Protein AF-A0A7T8HIC7-F1 (afdb_monomer_lite)

Foldseek 3Di:
DDVVQQWDDDQLDIHGHPDPVPDDDCPDDQQAKDKDKDWPQFAADPVVRHGDLDPVVCVVQVVFVLLQVLCVQLCWHWDDADSNGRITMIIHGGDPRPSNRVSSVVSVVVSNPPPPD

Radius of gyration: 15.15 Å; chains: 1; bounding box: 29×33×44 Å

pLDDT: mean 70.17, std 16.79, range [34.69, 92.25]

Structure (mmCIF, N/CA/C/O backbone):
data_AF-A0A7T8HIC7-F1
#
_entry.id   AF-A0A7T8HIC7-F1
#
loop_
_atom_site.group_PDB
_atom_site.id
_atom_site.type_symbol
_atom_site.label_atom_id
_atom_site.label_alt_id
_atom_site.label_comp_id
_atom_site.label_asym_id
_atom_site.label_entity_id
_atom_site.label_seq_id
_atom_site.pdbx_PDB_ins_code
_atom_site.Cartn_x
_atom_site.Cartn_y
_atom_site.Cartn_z
_atom_site.occupancy
_atom_site.B_iso_or_equiv
_atom_site.auth_seq_id
_atom_site.auth_comp_id
_atom_site.auth_asym_id
_atom_site.auth_atom_id
_atom_site.pdbx_PDB_model_num
ATOM 1 N N . MET A 1 1 ? -0.326 -14.254 -24.039 1.00 40.72 1 MET A N 1
ATOM 2 C CA . MET A 1 1 ? 0.196 -14.110 -22.663 1.00 40.72 1 MET A CA 1
ATOM 3 C C . MET A 1 1 ? -0.999 -14.088 -21.732 1.00 40.72 1 MET A C 1
ATOM 5 O O . MET A 1 1 ? -1.732 -13.109 -21.761 1.00 40.72 1 MET A O 1
ATOM 9 N N . ASN A 1 2 ? -1.234 -15.174 -20.993 1.00 37.72 2 ASN A N 1
ATOM 10 C CA . ASN A 1 2 ? -2.283 -15.229 -19.975 1.00 37.72 2 ASN A CA 1
ATOM 11 C C . ASN A 1 2 ? -1.738 -14.602 -18.687 1.00 37.72 2 ASN A C 1
ATOM 13 O O . ASN A 1 2 ? -0.758 -15.085 -18.128 1.00 37.72 2 ASN A O 1
ATOM 17 N N . LEU A 1 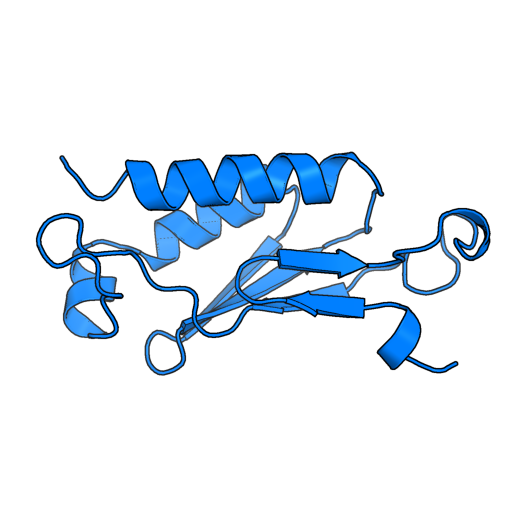3 ? -2.328 -13.482 -18.268 1.00 46.78 3 LEU A N 1
ATOM 18 C CA . LEU A 1 3 ? -1.929 -12.749 -17.062 1.00 46.78 3 LEU A CA 1
ATOM 19 C C . LEU A 1 3 ? -2.398 -13.460 -15.777 1.00 46.78 3 LEU A C 1
ATOM 21 O O . LEU A 1 3 ? -1.769 -13.288 -14.734 1.00 46.78 3 LEU A O 1
ATOM 25 N N . ASP A 1 4 ? -3.429 -14.304 -15.881 1.00 40.69 4 ASP A N 1
ATOM 26 C CA . ASP A 1 4 ? -4.007 -15.098 -14.789 1.00 40.69 4 ASP A CA 1
ATOM 27 C C . ASP A 1 4 ? -3.049 -16.136 -14.178 1.00 40.69 4 ASP A C 1
ATOM 29 O O . ASP A 1 4 ? -3.158 -16.447 -12.997 1.00 40.69 4 ASP A O 1
ATOM 33 N N . GLU A 1 5 ? -2.065 -16.636 -14.932 1.00 46.00 5 GLU A N 1
ATOM 34 C CA . GLU A 1 5 ? -1.082 -17.613 -14.424 1.00 46.00 5 GLU A CA 1
ATOM 35 C C . GLU A 1 5 ? 0.153 -16.950 -13.796 1.00 46.00 5 GLU A C 1
ATOM 37 O O . GLU A 1 5 ? 0.950 -17.600 -13.119 1.00 46.00 5 GLU A O 1
ATOM 42 N N . ILE A 1 6 ? 0.335 -15.644 -14.018 1.00 48.91 6 ILE A N 1
ATOM 43 C CA . ILE A 1 6 ? 1.557 -14.941 -13.626 1.00 48.91 6 ILE A CA 1
ATOM 44 C C . ILE A 1 6 ? 1.351 -14.145 -12.343 1.00 48.91 6 ILE A C 1
ATOM 46 O O . ILE A 1 6 ? 2.315 -13.936 -11.620 1.00 48.91 6 ILE A O 1
ATOM 50 N N . VAL A 1 7 ? 0.136 -13.703 -12.020 1.00 48.16 7 VAL A N 1
ATOM 51 C CA . VAL A 1 7 ? -0.115 -12.860 -10.843 1.00 48.16 7 VAL A CA 1
ATOM 52 C C . VAL A 1 7 ? -1.203 -13.482 -9.976 1.00 48.16 7 VAL A C 1
ATOM 54 O O . VAL A 1 7 ? -2.391 -13.290 -10.198 1.00 48.16 7 VAL A O 1
ATOM 57 N N . PHE A 1 8 ? -0.790 -14.186 -8.927 1.00 52.03 8 PHE A N 1
ATOM 58 C CA . PHE A 1 8 ? -1.686 -14.677 -7.8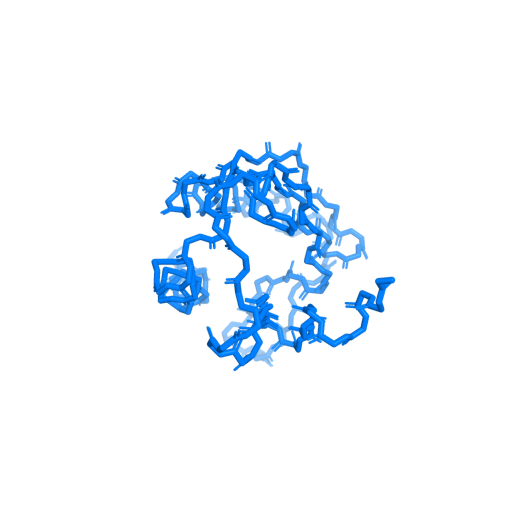89 1.00 52.03 8 PHE A CA 1
ATOM 59 C C . PHE A 1 8 ? -1.890 -13.582 -6.847 1.00 52.03 8 PHE A C 1
ATOM 61 O O . PHE A 1 8 ? -1.037 -13.358 -5.989 1.00 52.03 8 PHE A O 1
ATOM 68 N N . ILE A 1 9 ? -3.025 -12.894 -6.915 1.00 46.09 9 ILE A N 1
ATOM 69 C CA . ILE A 1 9 ? -3.458 -11.949 -5.882 1.00 46.09 9 ILE A CA 1
ATOM 70 C C . ILE A 1 9 ? -4.315 -12.725 -4.876 1.00 46.09 9 ILE A C 1
ATOM 72 O O . ILE A 1 9 ? -5.492 -12.992 -5.103 1.00 46.09 9 ILE A O 1
ATOM 76 N N . ARG A 1 10 ? -3.712 -13.125 -3.758 1.00 52.94 10 ARG A N 1
ATOM 77 C CA . ARG A 1 10 ? -4.395 -13.635 -2.565 1.00 52.94 10 ARG A CA 1
ATOM 78 C C . ARG A 1 10 ? -4.636 -12.508 -1.559 1.00 52.94 10 ARG A C 1
ATOM 80 O O . ARG A 1 10 ? -3.999 -11.456 -1.578 1.00 52.94 10 ARG A O 1
ATOM 87 N N . HIS A 1 11 ? -5.569 -12.736 -0.637 1.00 46.59 11 HIS A N 1
ATOM 88 C CA . HIS A 1 11 ? -5.848 -11.806 0.456 1.00 46.59 11 HIS A CA 1
ATOM 89 C C . HIS A 1 11 ? -4.560 -11.573 1.267 1.00 46.59 11 HIS A C 1
ATOM 91 O O . HIS A 1 11 ? -4.046 -12.505 1.883 1.00 46.59 11 HIS A O 1
ATOM 97 N N . LYS A 1 12 ? -4.039 -10.338 1.241 1.00 52.31 12 LYS A N 1
ATOM 98 C CA . LYS A 1 12 ? -2.769 -9.927 1.876 1.00 52.31 12 LYS A CA 1
ATOM 99 C C . LYS A 1 12 ? -1.484 -10.528 1.268 1.00 52.31 12 LYS A C 1
ATOM 101 O O . LYS A 1 12 ? -0.417 -10.414 1.866 1.00 52.31 12 LYS A O 1
ATOM 106 N N . GLU A 1 13 ? -1.547 -11.137 0.084 1.00 47.88 13 GLU A N 1
ATOM 107 C CA . GLU A 1 13 ? -0.384 -11.723 -0.594 1.00 47.88 13 GLU A CA 1
ATOM 108 C C . GLU A 1 13 ? -0.519 -11.561 -2.109 1.00 47.88 13 GLU A C 1
ATOM 110 O O . GLU A 1 13 ? -1.410 -12.132 -2.719 1.00 47.88 13 GLU A O 1
ATOM 115 N N . VAL A 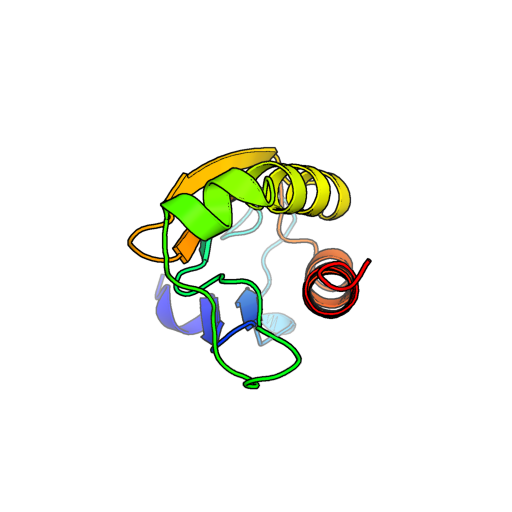1 14 ? 0.393 -10.834 -2.748 1.00 53.88 14 VAL A N 1
ATOM 116 C CA . VAL A 1 14 ? 0.585 -10.966 -4.199 1.00 53.88 14 VAL A CA 1
ATOM 117 C C . VAL A 1 14 ? 1.725 -11.954 -4.393 1.00 53.88 14 VAL A C 1
ATOM 119 O O . VAL A 1 14 ? 2.712 -11.874 -3.667 1.00 53.88 14 VAL A O 1
ATOM 122 N N . THR A 1 15 ? 1.604 -12.863 -5.358 1.00 50.69 15 THR A N 1
ATOM 123 C CA . THR A 1 15 ? 2.676 -13.730 -5.869 1.00 50.69 15 THR A CA 1
ATOM 124 C C . THR A 1 15 ? 2.754 -13.536 -7.382 1.00 50.69 15 THR A C 1
ATOM 126 O O . THR A 1 15 ? 1.838 -13.912 -8.102 1.00 50.69 15 THR A O 1
ATOM 129 N N . VAL A 1 16 ? 3.827 -12.912 -7.869 1.00 51.84 16 VAL A N 1
ATOM 130 C CA . VAL A 1 16 ? 4.125 -12.771 -9.298 1.00 51.84 16 VAL A CA 1
ATOM 131 C C . VAL A 1 16 ? 5.124 -13.866 -9.689 1.00 51.84 16 VAL A C 1
ATOM 133 O O . VAL A 1 16 ? 6.235 -13.861 -9.158 1.00 51.84 16 VAL A O 1
ATOM 136 N N . TYR A 1 17 ? 4.741 -14.751 -10.614 1.00 51.84 17 TYR A N 1
ATOM 137 C CA . TYR A 1 17 ? 5.395 -16.008 -11.011 1.00 51.84 17 TYR A CA 1
ATOM 138 C C . TYR A 1 17 ? 5.430 -17.054 -9.884 1.00 51.84 17 TYR A C 1
ATOM 140 O O . TYR A 1 17 ? 6.377 -17.062 -9.099 1.00 51.84 17 TYR A O 1
ATOM 148 N N . PRO A 1 18 ? 4.416 -17.931 -9.768 1.00 48.88 18 PRO A N 1
ATOM 149 C CA . PRO A 1 18 ? 4.460 -19.038 -8.810 1.00 48.88 18 PRO A CA 1
ATOM 150 C C . PRO A 1 18 ? 5.461 -20.132 -9.216 1.00 48.88 18 PRO A C 1
ATOM 152 O O . PRO A 1 18 ? 5.885 -20.892 -8.352 1.00 48.88 18 PRO A O 1
ATOM 155 N N . ASP A 1 19 ? 5.813 -20.208 -10.505 1.00 45.72 19 ASP A N 1
ATOM 156 C CA . ASP A 1 19 ? 6.703 -21.221 -11.060 1.00 45.72 19 ASP A CA 1
ATOM 157 C C . ASP A 1 19 ? 8.007 -20.591 -11.565 1.00 45.72 19 ASP A C 1
ATOM 159 O O . ASP A 1 19 ? 8.016 -19.608 -12.317 1.00 45.72 19 ASP A O 1
ATOM 163 N N . ASP A 1 20 ? 9.116 -21.156 -11.104 1.00 49.47 20 ASP A N 1
ATOM 164 C CA . ASP A 1 20 ? 10.462 -20.610 -11.242 1.00 49.47 20 ASP A CA 1
ATOM 165 C C . ASP A 1 20 ? 11.025 -20.799 -12.656 1.00 49.47 20 ASP A C 1
ATOM 167 O O . ASP A 1 20 ? 11.867 -20.004 -13.084 1.00 49.47 20 ASP A O 1
ATOM 171 N N . GLU A 1 21 ? 10.537 -21.813 -13.376 1.00 51.91 21 GLU A N 1
ATOM 172 C CA . GLU A 1 21 ? 10.961 -22.170 -14.736 1.00 51.91 21 GLU A CA 1
ATOM 173 C C . GLU A 1 21 ? 10.343 -21.268 -15.814 1.00 51.91 21 GLU A C 1
ATOM 175 O O . GLU A 1 21 ? 10.886 -21.137 -16.908 1.00 51.91 21 GLU A O 1
ATOM 180 N N . LEU A 1 22 ? 9.242 -20.580 -15.495 1.00 53.25 22 LEU A N 1
ATOM 181 C CA . LEU A 1 22 ? 8.541 -19.678 -16.416 1.00 53.25 22 LEU A CA 1
ATOM 182 C C . LEU A 1 22 ? 9.049 -18.236 -16.350 1.00 53.25 22 LEU A C 1
ATOM 184 O O . LEU A 1 22 ? 8.477 -17.352 -16.995 1.00 53.25 22 LEU A O 1
ATOM 188 N N . LYS A 1 23 ? 10.090 -17.959 -15.555 1.00 49.66 23 LYS A N 1
ATOM 189 C CA . LYS A 1 23 ? 10.564 -16.591 -15.352 1.00 49.66 23 LYS A CA 1
ATOM 190 C C . LYS A 1 23 ? 11.489 -16.147 -16.494 1.00 49.66 23 LYS A C 1
ATOM 192 O O . LYS A 1 23 ? 12.610 -16.646 -16.590 1.00 49.66 23 LYS A O 1
ATOM 197 N N . PRO A 1 24 ? 11.091 -15.150 -17.304 1.00 53.09 24 PRO A N 1
ATOM 198 C CA . PRO A 1 24 ? 11.966 -14.617 -18.335 1.00 53.09 24 PRO A CA 1
ATOM 199 C C . PRO A 1 24 ? 13.129 -13.789 -17.738 1.00 53.09 24 PRO A C 1
ATOM 201 O O . PRO A 1 24 ? 13.043 -13.327 -16.589 1.00 53.09 24 PRO A O 1
ATOM 204 N N . PRO A 1 25 ? 14.220 -13.579 -18.502 1.00 54.66 25 PRO A N 1
ATOM 205 C CA . PRO A 1 25 ? 15.375 -12.768 -18.105 1.00 54.66 25 PRO A CA 1
ATOM 206 C C . PRO A 1 25 ? 15.014 -11.344 -17.637 1.00 54.66 25 PRO A C 1
ATOM 208 O O . PRO A 1 25 ? 13.928 -10.825 -17.900 1.00 54.66 25 PRO A O 1
ATOM 211 N N . LEU A 1 26 ? 15.942 -10.671 -16.942 1.00 50.50 26 LEU A N 1
ATOM 212 C CA . LEU A 1 26 ? 15.815 -9.245 -16.590 1.00 50.50 26 LEU A CA 1
ATOM 213 C C . LEU A 1 26 ? 15.519 -8.408 -17.847 1.00 50.50 26 LEU A C 1
ATOM 215 O O . LEU A 1 26 ? 16.343 -8.356 -18.752 1.00 50.50 26 LEU A O 1
ATOM 219 N N . GLY A 1 27 ? 14.353 -7.753 -17.887 1.00 49.00 27 GLY A N 1
ATOM 220 C CA . GLY A 1 27 ? 13.899 -6.956 -19.034 1.00 49.00 27 GLY A CA 1
ATOM 221 C C . GLY A 1 27 ? 12.857 -7.631 -19.936 1.00 49.00 27 GLY A C 1
ATOM 222 O O . GLY A 1 27 ? 12.232 -6.939 -20.738 1.00 49.00 27 GLY A O 1
ATOM 223 N N . GLU A 1 28 ? 12.584 -8.927 -19.766 1.00 45.56 28 GLU A N 1
ATOM 224 C CA . GLU A 1 28 ? 11.520 -9.641 -20.481 1.00 45.56 28 GLU A CA 1
ATOM 225 C C . GLU A 1 28 ? 10.332 -9.986 -19.553 1.00 45.56 28 GLU A C 1
ATOM 227 O O . GLU A 1 28 ? 10.457 -10.085 -18.331 1.00 45.56 28 GLU A O 1
ATOM 232 N N . GLY A 1 29 ? 9.121 -10.098 -20.115 1.00 55.62 29 GLY A N 1
ATOM 233 C CA . GLY A 1 29 ? 7.882 -10.359 -19.355 1.00 55.62 29 GLY A CA 1
ATOM 234 C C . GLY A 1 29 ? 7.502 -9.271 -18.334 1.00 55.62 29 GLY A C 1
ATOM 235 O O . GLY A 1 29 ? 7.742 -8.085 -18.560 1.00 55.62 29 GLY A O 1
ATOM 236 N N . LEU A 1 30 ? 6.889 -9.659 -17.208 1.00 53.12 30 LEU A N 1
ATOM 237 C CA . LEU A 1 30 ? 6.519 -8.785 -16.076 1.00 53.12 30 LEU A CA 1
ATOM 238 C C . LEU A 1 30 ? 7.716 -8.289 -15.246 1.00 53.12 30 LEU A C 1
ATOM 240 O O . LEU A 1 30 ? 7.511 -7.547 -14.295 1.00 53.12 30 LEU A O 1
ATOM 244 N N . ASN A 1 31 ? 8.965 -8.624 -15.593 1.00 57.91 31 ASN A N 1
ATOM 245 C CA . ASN A 1 31 ? 10.155 -8.084 -14.923 1.00 57.91 31 ASN A CA 1
ATOM 246 C C . ASN A 1 31 ? 10.500 -6.665 -15.421 1.00 57.91 31 ASN A C 1
ATOM 248 O O . ASN A 1 31 ? 11.631 -6.359 -15.793 1.00 57.91 31 ASN A O 1
ATOM 252 N N . ARG A 1 32 ? 9.470 -5.820 -15.476 1.00 64.38 32 ARG A N 1
ATOM 253 C CA . ARG A 1 32 ? 9.482 -4.434 -15.934 1.00 64.38 32 ARG A CA 1
ATOM 254 C C . ARG A 1 32 ? 8.780 -3.565 -14.900 1.00 64.38 32 ARG A C 1
ATOM 256 O O . ARG A 1 32 ? 8.113 -4.073 -13.999 1.00 64.38 32 ARG A O 1
ATOM 263 N N . LYS A 1 33 ? 8.873 -2.250 -15.083 1.00 70.06 33 LYS A N 1
ATOM 264 C CA . LYS A 1 33 ? 8.149 -1.290 -14.252 1.00 70.06 33 LYS A CA 1
ATOM 265 C C . LYS A 1 33 ? 6.654 -1.597 -14.281 1.00 70.06 33 LYS A C 1
ATOM 267 O O . LYS A 1 33 ? 6.067 -1.663 -15.360 1.00 70.06 33 LYS A O 1
ATOM 272 N N . ALA A 1 34 ? 6.051 -1.765 -13.113 1.00 74.94 34 ALA A N 1
ATOM 273 C CA . ALA A 1 34 ? 4.634 -2.072 -12.987 1.00 74.94 34 ALA A CA 1
ATOM 274 C C . ALA A 1 34 ? 4.006 -1.257 -11.862 1.00 74.94 34 ALA A C 1
ATOM 276 O O . ALA A 1 34 ? 4.653 -0.955 -10.858 1.00 74.94 34 ALA A O 1
ATOM 277 N N . GLN A 1 35 ? 2.735 -0.913 -12.041 1.00 81.06 35 GLN A N 1
ATOM 278 C CA . GLN A 1 35 ? 1.898 -0.396 -10.970 1.00 81.06 35 GLN A CA 1
ATOM 279 C C . GLN A 1 35 ? 1.151 -1.565 -10.336 1.00 81.06 35 GLN A C 1
ATOM 281 O O . GLN A 1 35 ? 0.535 -2.366 -11.034 1.00 81.06 35 GLN A O 1
ATOM 286 N N . VAL A 1 36 ? 1.223 -1.648 -9.016 1.00 80.38 36 VAL A N 1
ATOM 287 C CA . VAL A 1 36 ? 0.516 -2.622 -8.195 1.00 80.38 36 VAL A CA 1
ATOM 288 C C . VAL A 1 36 ? -0.556 -1.872 -7.421 1.00 80.38 36 VAL A C 1
ATOM 290 O O . VAL A 1 36 ? -0.319 -0.778 -6.912 1.00 80.38 36 VAL A O 1
ATOM 293 N N . THR A 1 37 ? -1.750 -2.446 -7.365 1.00 80.75 37 THR A N 1
ATOM 294 C CA . THR A 1 37 ? -2.849 -1.977 -6.522 1.00 80.75 37 THR A CA 1
ATOM 295 C C . THR A 1 37 ? -3.245 -3.126 -5.615 1.00 80.75 37 THR A C 1
ATOM 297 O O . THR A 1 37 ? -3.538 -4.218 -6.094 1.00 80.75 37 THR A O 1
ATOM 300 N N . LEU A 1 38 ? -3.173 -2.895 -4.308 1.00 81.62 38 LEU A N 1
ATOM 301 C CA . LEU A 1 38 ? -3.611 -3.837 -3.289 1.00 81.62 38 LEU A CA 1
ATOM 302 C C . LEU A 1 38 ? -4.902 -3.313 -2.681 1.00 81.62 38 LEU A C 1
ATOM 304 O O . LEU A 1 38 ? -4.869 -2.293 -2.004 1.00 81.62 38 LEU A O 1
ATOM 308 N N . ASP A 1 39 ? -6.013 -4.001 -2.909 1.00 81.19 39 ASP A N 1
ATOM 309 C CA . ASP A 1 39 ? -7.300 -3.643 -2.316 1.00 81.19 39 ASP A CA 1
ATOM 310 C C . ASP A 1 39 ? -7.467 -4.243 -0.916 1.00 81.19 39 ASP A C 1
ATOM 312 O O . ASP A 1 39 ? -6.822 -5.236 -0.562 1.00 81.19 39 ASP A O 1
ATOM 316 N N . LYS A 1 40 ? -8.380 -3.661 -0.127 1.00 82.50 40 LYS A N 1
ATOM 317 C CA . LYS A 1 40 ? -8.693 -4.089 1.247 1.00 82.50 40 LYS A CA 1
ATOM 318 C C . LYS A 1 40 ? -7.501 -4.033 2.210 1.00 82.50 40 LYS A C 1
ATOM 320 O O . LYS A 1 40 ? -7.394 -4.831 3.146 1.00 82.50 40 LYS A O 1
ATOM 325 N N . VAL A 1 41 ? -6.596 -3.084 1.990 1.00 84.81 41 VAL A N 1
ATOM 326 C CA . VAL A 1 41 ? -5.489 -2.770 2.894 1.00 84.81 41 VAL A CA 1
ATOM 327 C C . VAL A 1 41 ? -5.989 -1.768 3.928 1.00 84.81 41 VAL A C 1
ATOM 329 O O . VAL A 1 41 ? -6.041 -0.564 3.679 1.00 84.81 41 VAL A O 1
ATOM 332 N N . TRP A 1 42 ? -6.360 -2.284 5.095 1.00 86.06 42 TRP A N 1
ATOM 333 C CA . TRP A 1 42 ? -6.765 -1.496 6.256 1.00 86.06 42 TRP A CA 1
ATOM 334 C C . TRP A 1 42 ? -6.009 -1.963 7.505 1.00 86.06 42 TRP A C 1
ATOM 336 O O . TRP A 1 42 ? -5.692 -3.156 7.613 1.00 86.06 42 TRP A O 1
ATOM 346 N N . PRO A 1 43 ? -5.741 -1.062 8.463 1.00 85.81 43 PRO A N 1
ATOM 347 C CA . PRO A 1 43 ? -5.210 -1.441 9.758 1.00 85.81 43 PRO A CA 1
ATOM 348 C C . PRO A 1 43 ? -6.245 -2.273 10.515 1.00 85.81 43 PRO A C 1
ATOM 350 O O . PRO A 1 43 ? -7.454 -2.083 10.368 1.00 85.81 43 PRO A O 1
ATOM 353 N N . ILE A 1 44 ? -5.770 -3.210 11.330 1.00 83.38 44 ILE A N 1
ATOM 354 C CA . ILE A 1 44 ? -6.634 -4.048 12.161 1.00 83.38 44 ILE A CA 1
ATOM 355 C C . ILE A 1 44 ? -6.726 -3.428 13.551 1.00 83.38 44 ILE A C 1
ATOM 357 O O . ILE A 1 44 ? -5.718 -3.247 14.234 1.00 83.38 44 ILE A O 1
ATOM 361 N N . ASP A 1 45 ? -7.950 -3.164 13.997 1.00 81.44 45 ASP A N 1
ATOM 362 C CA . ASP A 1 45 ? -8.218 -2.808 15.381 1.00 81.44 45 ASP A CA 1
ATOM 363 C C . ASP A 1 45 ? -7.870 -4.006 16.276 1.00 81.44 45 ASP A C 1
ATOM 365 O O . ASP A 1 45 ? -8.505 -5.059 16.196 1.00 81.44 45 ASP A O 1
ATOM 369 N N . LYS A 1 46 ? -6.846 -3.882 17.126 1.00 73.94 46 LYS A N 1
ATOM 370 C CA . LYS A 1 46 ? -6.385 -4.991 17.979 1.00 73.94 46 LYS A CA 1
ATOM 371 C C . LYS A 1 46 ? -7.412 -5.398 19.039 1.00 73.94 46 LYS A C 1
ATOM 373 O O . LYS A 1 46 ? -7.402 -6.557 19.453 1.00 73.94 46 LYS A O 1
ATOM 378 N N . ALA A 1 47 ? -8.281 -4.481 19.467 1.00 78.56 47 ALA A N 1
ATOM 379 C CA . ALA A 1 47 ? -9.312 -4.769 20.458 1.00 78.56 47 ALA A CA 1
ATOM 380 C C . ALA A 1 47 ? -10.471 -5.553 19.832 1.00 78.56 47 ALA A C 1
ATOM 382 O O . ALA A 1 47 ? -10.943 -6.530 20.408 1.00 78.56 47 ALA A O 1
ATOM 383 N N . GLN A 1 48 ? -10.894 -5.158 18.628 1.00 76.69 48 GLN A N 1
ATOM 384 C CA . GLN A 1 48 ? -12.048 -5.760 17.946 1.00 76.69 48 GLN A CA 1
ATOM 385 C C . GLN A 1 48 ? -11.674 -6.850 16.934 1.00 76.69 48 GLN A C 1
ATOM 387 O O . GLN A 1 48 ? -12.553 -7.562 16.450 1.00 76.69 48 GLN A O 1
ATOM 392 N N . ARG A 1 49 ? -10.380 -6.985 16.611 1.00 80.44 49 ARG A N 1
ATOM 393 C CA . ARG A 1 49 ? -9.825 -7.843 15.547 1.00 80.44 49 ARG A CA 1
ATOM 394 C C . ARG A 1 49 ? -10.490 -7.623 14.186 1.00 80.44 49 ARG A C 1
ATOM 396 O O . ARG A 1 49 ? -10.597 -8.549 13.386 1.00 80.44 49 ARG A O 1
ATOM 403 N N . GLN A 1 50 ? -10.932 -6.396 13.929 1.00 81.12 50 GLN A N 1
ATOM 404 C CA . GLN A 1 50 ? -11.659 -6.009 12.724 1.00 81.12 50 GLN A CA 1
ATOM 405 C C . GLN A 1 50 ? -10.904 -4.914 11.964 1.00 81.12 50 GLN A C 1
ATOM 407 O O . GLN A 1 50 ? -10.198 -4.120 12.590 1.00 81.12 50 GLN A O 1
ATOM 412 N N . PRO A 1 51 ? -11.006 -4.875 10.626 1.00 83.00 51 PRO A N 1
ATOM 413 C CA . PRO A 1 51 ? -10.394 -3.820 9.832 1.00 83.00 51 PRO A CA 1
ATOM 414 C C . PRO A 1 51 ? -11.048 -2.470 10.127 1.00 83.00 51 PRO A C 1
ATOM 416 O O . PRO A 1 51 ? -12.270 -2.356 10.198 1.00 83.00 51 PRO A O 1
ATOM 419 N N . ILE A 1 52 ? -10.221 -1.440 10.265 1.00 87.50 52 ILE A N 1
ATOM 420 C CA . ILE A 1 52 ? -10.667 -0.058 10.399 1.00 87.50 52 ILE A CA 1
ATOM 421 C C . ILE A 1 52 ? -10.842 0.502 8.990 1.00 87.50 52 ILE A C 1
ATOM 423 O O . ILE A 1 52 ? -9.868 0.863 8.336 1.00 87.50 52 ILE A O 1
ATOM 427 N N . THR A 1 53 ? -12.084 0.548 8.518 1.00 87.56 53 THR A N 1
ATOM 428 C CA . THR A 1 53 ? -12.427 1.035 7.170 1.00 87.56 53 THR A CA 1
ATOM 429 C C . THR A 1 53 ? -12.893 2.488 7.154 1.00 87.56 53 THR A C 1
ATOM 431 O O . THR A 1 53 ? -13.193 3.018 6.091 1.00 87.56 53 THR A O 1
ATOM 434 N N . ASP A 1 54 ? -13.002 3.115 8.325 1.00 89.25 54 ASP A N 1
ATOM 435 C CA . ASP A 1 54 ? -13.451 4.496 8.483 1.00 89.25 54 ASP A CA 1
ATOM 436 C C . ASP A 1 54 ? -12.381 5.475 7.948 1.00 89.25 54 ASP A C 1
ATOM 438 O O . ASP A 1 54 ? -11.280 5.523 8.511 1.00 89.25 54 ASP A O 1
ATOM 442 N N . PRO A 1 55 ? -12.671 6.255 6.885 1.00 87.62 55 PRO A N 1
ATOM 443 C CA . PRO A 1 55 ? -11.710 7.183 6.290 1.00 87.62 55 PRO A CA 1
ATOM 444 C C . PRO A 1 55 ? -11.208 8.268 7.246 1.00 87.62 55 PRO A C 1
ATOM 446 O O . PRO A 1 55 ? -10.023 8.598 7.211 1.00 87.62 55 PRO A O 1
ATOM 449 N N . GLU A 1 56 ? -12.063 8.797 8.126 1.00 88.94 56 GLU A N 1
ATOM 450 C CA . GLU A 1 56 ? -11.666 9.826 9.094 1.00 88.94 56 GLU A CA 1
ATOM 451 C C . GLU A 1 56 ? -10.712 9.235 10.131 1.00 88.94 56 GLU A C 1
ATOM 453 O O . GLU A 1 56 ? -9.690 9.839 10.465 1.00 88.94 56 GLU A O 1
ATOM 458 N N . ARG A 1 57 ? -10.985 8.006 10.589 1.00 88.50 57 ARG A N 1
ATOM 459 C CA . ARG A 1 57 ? -10.097 7.292 11.517 1.00 88.50 57 ARG A CA 1
ATOM 460 C C . ARG A 1 57 ? -8.757 6.937 10.866 1.00 88.50 57 ARG A C 1
ATOM 462 O O . ARG A 1 57 ? -7.722 7.050 11.523 1.00 88.50 57 ARG A O 1
ATOM 469 N N . LEU A 1 58 ? -8.759 6.535 9.592 1.00 88.19 58 LEU A N 1
ATOM 470 C CA . LEU A 1 58 ? -7.550 6.253 8.804 1.00 88.19 58 LEU A CA 1
ATOM 471 C C . LEU A 1 58 ? -6.681 7.501 8.610 1.00 88.19 58 LEU A C 1
ATOM 473 O O . LEU A 1 58 ? -5.455 7.424 8.743 1.00 88.19 58 LEU A O 1
ATOM 477 N N . LEU A 1 59 ? -7.318 8.642 8.343 1.00 86.94 59 LEU A N 1
ATOM 478 C CA . LEU A 1 59 ? -6.655 9.936 8.227 1.00 86.94 59 LEU A CA 1
ATOM 479 C C . LEU A 1 59 ? -6.082 10.383 9.577 1.00 86.94 59 LEU A C 1
ATOM 481 O O . LEU A 1 59 ? -4.908 10.731 9.660 1.00 86.94 59 LEU A O 1
ATOM 485 N N . ALA A 1 60 ? -6.863 10.282 10.657 1.00 87.44 60 ALA A N 1
ATOM 486 C CA . ALA A 1 60 ? -6.438 10.666 12.003 1.00 87.44 60 ALA A CA 1
ATOM 487 C C . ALA A 1 60 ? -5.203 9.889 12.496 1.00 87.44 60 ALA A C 1
ATOM 489 O O . ALA A 1 60 ? -4.403 10.416 13.267 1.00 87.44 60 ALA A O 1
ATOM 490 N N . MET A 1 61 ? -5.018 8.644 12.045 1.00 86.94 61 MET A N 1
ATOM 491 C CA . MET A 1 61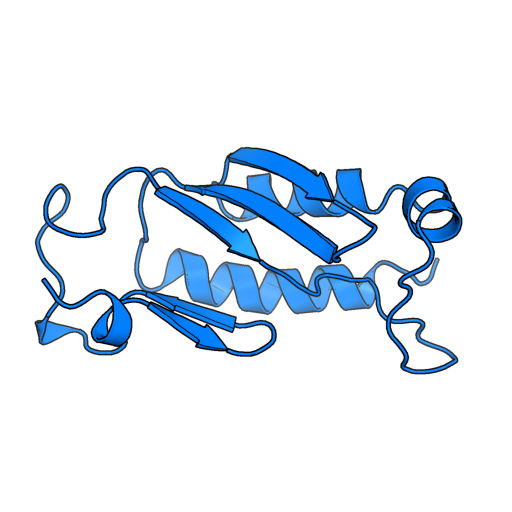 ? -3.846 7.824 12.383 1.00 86.94 61 MET A CA 1
ATOM 492 C C . MET A 1 61 ? -2.698 7.903 11.365 1.00 86.94 61 MET A C 1
ATOM 494 O O . MET A 1 61 ? -1.734 7.133 11.483 1.00 86.94 61 MET A O 1
ATOM 498 N N . ASN A 1 62 ? -2.823 8.771 10.356 1.00 88.06 62 ASN A N 1
ATOM 499 C CA . ASN A 1 62 ? -1.897 8.915 9.237 1.00 88.06 62 ASN A CA 1
ATOM 500 C C . ASN A 1 62 ? -1.543 7.558 8.603 1.00 88.06 62 ASN A C 1
ATOM 502 O O . ASN A 1 62 ? -0.374 7.182 8.471 1.00 88.06 62 ASN A O 1
ATOM 506 N N . TYR A 1 63 ? -2.565 6.754 8.283 1.00 87.75 63 TYR A N 1
ATOM 507 C CA . TYR A 1 63 ? -2.335 5.416 7.734 1.00 87.75 63 TYR A CA 1
ATOM 508 C C . TYR A 1 63 ? -1.650 5.470 6.362 1.00 87.75 63 TYR A C 1
ATOM 510 O O . TYR A 1 63 ? -0.766 4.660 6.083 1.00 87.75 63 TYR A O 1
ATOM 518 N N . GLU A 1 64 ? -1.974 6.477 5.549 1.00 89.75 64 GLU A N 1
ATOM 519 C CA . GLU A 1 64 ? -1.337 6.720 4.253 1.00 89.75 64 GLU A CA 1
ATOM 520 C C . GLU A 1 64 ? 0.193 6.852 4.367 1.00 89.75 64 GLU A C 1
ATOM 522 O O . GLU A 1 64 ? 0.926 6.108 3.716 1.00 89.75 64 GLU A O 1
ATOM 527 N N . ASP A 1 65 ? 0.695 7.676 5.292 1.00 90.25 65 ASP A N 1
ATOM 528 C CA . ASP A 1 65 ? 2.132 7.810 5.581 1.00 90.25 65 ASP A CA 1
ATOM 529 C C . ASP A 1 65 ? 2.808 6.474 5.929 1.00 90.25 65 ASP A C 1
ATOM 531 O O . ASP A 1 65 ? 3.997 6.252 5.660 1.00 90.25 65 ASP A O 1
ATOM 535 N N . LYS A 1 66 ? 2.082 5.574 6.606 1.00 88.88 66 LYS A N 1
ATOM 536 C CA . LYS A 1 66 ? 2.607 4.246 6.954 1.00 88.88 66 LYS A CA 1
ATOM 537 C C . LYS A 1 66 ? 2.767 3.402 5.697 1.00 88.88 66 LYS A C 1
ATOM 539 O O . LYS A 1 66 ? 3.792 2.726 5.571 1.00 88.88 66 LYS A O 1
ATOM 544 N N . LEU A 1 67 ? 1.810 3.473 4.772 1.00 89.00 67 LEU A N 1
ATOM 545 C CA . LEU A 1 67 ? 1.856 2.801 3.473 1.00 89.00 67 LEU A CA 1
ATOM 546 C C . LEU A 1 67 ? 2.920 3.397 2.546 1.00 89.00 67 LEU A C 1
ATOM 548 O O . LEU A 1 67 ? 3.598 2.663 1.821 1.00 89.00 67 LEU A O 1
ATOM 552 N N . GLU A 1 68 ? 3.159 4.702 2.614 1.00 90.44 68 GLU A N 1
ATOM 553 C CA . GLU A 1 68 ? 4.260 5.339 1.896 1.00 90.44 68 GLU A CA 1
ATOM 554 C C . GLU A 1 68 ? 5.617 4.820 2.399 1.00 90.44 68 GLU A C 1
ATOM 556 O O . GLU A 1 68 ? 6.422 4.285 1.629 1.00 90.44 68 GLU A O 1
ATOM 561 N N . LYS A 1 69 ? 5.851 4.866 3.717 1.00 88.62 69 LYS A N 1
ATOM 562 C CA . LYS A 1 69 ? 7.080 4.337 4.343 1.00 88.62 69 LYS A CA 1
ATOM 563 C C . LYS A 1 69 ? 7.259 2.841 4.090 1.00 88.62 69 LYS A C 1
ATOM 565 O O . LYS A 1 69 ? 8.386 2.356 3.961 1.00 88.62 69 LYS A O 1
ATOM 570 N N . ALA A 1 70 ? 6.158 2.099 4.049 1.00 84.75 70 ALA A N 1
ATOM 571 C CA . ALA A 1 70 ? 6.122 0.699 3.662 1.00 84.75 70 ALA A CA 1
ATOM 572 C C . ALA A 1 70 ? 6.576 0.532 2.200 1.00 84.75 70 ALA A C 1
ATOM 574 O O . ALA A 1 70 ? 7.522 -0.206 1.944 1.00 84.75 70 ALA A O 1
ATOM 575 N N . SER A 1 71 ? 6.024 1.304 1.263 1.00 85.00 71 SER A N 1
ATOM 576 C CA . SER A 1 71 ? 6.417 1.279 -0.155 1.00 85.00 71 SER A CA 1
ATOM 577 C C . SER A 1 71 ? 7.924 1.488 -0.322 1.00 85.00 71 SER A C 1
ATOM 579 O O . SER A 1 71 ? 8.596 0.674 -0.957 1.00 85.00 71 SER A O 1
ATOM 581 N N . ILE A 1 72 ? 8.488 2.496 0.351 1.00 85.00 72 ILE A N 1
ATOM 582 C CA . ILE A 1 72 ? 9.928 2.799 0.303 1.00 85.00 72 ILE A CA 1
ATOM 583 C C . ILE A 1 72 ? 10.765 1.595 0.765 1.00 85.00 72 ILE A C 1
ATOM 585 O O . ILE A 1 72 ? 11.751 1.231 0.126 1.00 85.00 72 ILE A O 1
ATOM 589 N N . LYS A 1 73 ? 10.351 0.909 1.839 1.00 81.56 73 LYS A N 1
ATOM 590 C CA . LYS A 1 73 ? 11.035 -0.298 2.340 1.00 81.56 73 LYS A CA 1
ATOM 591 C C . LYS A 1 73 ? 10.947 -1.492 1.385 1.00 81.56 73 LYS A C 1
ATOM 593 O O . LYS A 1 73 ? 11.823 -2.359 1.429 1.00 81.56 73 LYS A O 1
ATOM 598 N N . LEU A 1 74 ? 9.915 -1.559 0.539 1.00 73.44 74 LEU A N 1
ATOM 599 C CA . LEU A 1 74 ? 9.822 -2.552 -0.540 1.00 73.44 74 LEU A CA 1
ATOM 600 C C . LEU A 1 74 ? 10.739 -2.221 -1.722 1.00 73.44 74 LEU A C 1
ATOM 602 O O . LEU A 1 74 ? 10.918 -3.075 -2.587 1.00 73.44 74 LEU A O 1
ATOM 606 N N . GLY A 1 75 ? 11.325 -1.020 -1.766 1.00 79.38 75 GLY A N 1
ATOM 607 C CA . GLY A 1 75 ? 11.934 -0.492 -2.986 1.00 79.38 75 GLY A CA 1
ATOM 608 C C . GLY A 1 75 ? 10.879 -0.117 -4.030 1.00 79.38 75 GLY A C 1
ATOM 609 O O . GLY A 1 75 ? 11.145 -0.182 -5.227 1.00 79.38 75 GLY A O 1
ATOM 610 N N . ALA A 1 76 ? 9.671 0.224 -3.577 1.00 84.56 76 ALA A N 1
ATOM 611 C CA . ALA A 1 76 ? 8.571 0.693 -4.400 1.00 84.56 76 ALA A CA 1
ATOM 612 C C . ALA A 1 76 ? 8.356 2.199 -4.208 1.00 84.56 76 ALA A C 1
ATOM 614 O O . ALA A 1 76 ? 8.655 2.773 -3.160 1.00 84.56 76 ALA A O 1
ATOM 615 N N . ARG A 1 77 ? 7.787 2.840 -5.225 1.00 87.50 77 ARG A N 1
ATOM 616 C CA . ARG A 1 77 ? 7.333 4.227 -5.174 1.00 87.50 77 ARG A CA 1
ATOM 617 C C . ARG A 1 77 ? 5.852 4.246 -4.825 1.00 87.50 77 ARG A C 1
ATOM 619 O O . ARG A 1 77 ? 5.048 3.742 -5.605 1.00 87.50 77 ARG A O 1
ATOM 626 N N . PHE A 1 78 ? 5.502 4.826 -3.687 1.00 91.06 78 PHE A N 1
ATOM 627 C CA . PHE A 1 78 ? 4.108 5.088 -3.341 1.00 91.06 78 PHE A CA 1
ATOM 628 C C . PHE A 1 78 ? 3.446 5.979 -4.403 1.00 91.06 78 PHE A C 1
ATOM 630 O O . PHE A 1 78 ? 4.107 6.849 -4.975 1.00 91.06 78 PHE A O 1
ATOM 637 N N . VAL A 1 79 ? 2.178 5.717 -4.717 1.00 92.00 79 VAL A N 1
ATOM 638 C CA . VAL A 1 79 ? 1.397 6.523 -5.666 1.00 92.00 79 VAL A CA 1
ATOM 639 C C . VAL A 1 79 ? 0.234 7.189 -4.949 1.00 92.00 79 VAL A C 1
ATOM 641 O O . VAL A 1 79 ? 0.124 8.405 -5.006 1.00 92.00 79 VAL A O 1
ATOM 644 N N . GLU A 1 80 ? -0.621 6.396 -4.307 1.00 92.25 80 GLU A N 1
ATOM 645 C CA . GLU A 1 80 ? -1.813 6.875 -3.604 1.00 92.25 80 GLU A CA 1
ATOM 646 C C . GLU A 1 80 ? -2.346 5.789 -2.658 1.00 92.25 80 GLU A C 1
ATOM 648 O O . GLU A 1 80 ? -2.076 4.590 -2.833 1.00 92.25 80 GLU A O 1
ATOM 653 N N . TYR A 1 81 ? -3.151 6.213 -1.686 1.00 91.06 81 TYR A N 1
ATOM 654 C CA . TYR A 1 81 ? -4.005 5.338 -0.897 1.00 91.06 81 TYR A CA 1
ATOM 655 C C . TYR A 1 81 ? -5.454 5.822 -0.955 1.00 91.06 81 TYR A C 1
ATOM 657 O O . TYR A 1 81 ? -5.736 6.979 -0.661 1.00 91.06 81 TYR A O 1
ATOM 665 N N . ARG A 1 82 ? -6.382 4.926 -1.308 1.00 91.75 82 ARG A N 1
ATOM 666 C CA . ARG A 1 82 ? -7.823 5.218 -1.318 1.00 91.75 82 ARG A CA 1
ATOM 667 C C . ARG A 1 82 ? -8.497 4.588 -0.099 1.00 91.75 82 ARG A C 1
ATOM 669 O O . ARG A 1 82 ? -8.691 3.366 -0.101 1.00 91.75 82 ARG A O 1
ATOM 676 N N . PRO A 1 83 ? -8.853 5.364 0.939 1.00 87.88 83 PRO A N 1
ATOM 677 C CA . PRO A 1 83 ? -9.401 4.817 2.179 1.00 87.88 83 PRO A CA 1
ATOM 678 C C . PRO A 1 83 ? -10.754 4.116 1.988 1.00 87.88 83 PRO A C 1
ATOM 680 O O . PRO A 1 83 ? -11.012 3.114 2.654 1.00 87.88 83 PRO A O 1
ATOM 683 N N . GLU A 1 84 ? -11.574 4.563 1.032 1.00 86.50 84 GLU A N 1
ATOM 684 C CA . GLU A 1 84 ? -12.927 4.047 0.765 1.00 86.50 84 GLU A CA 1
ATOM 685 C C . GLU A 1 84 ? -12.919 2.571 0.353 1.00 86.50 84 GLU A C 1
ATOM 687 O O . GLU A 1 84 ? -13.837 1.811 0.650 1.00 86.50 84 GLU A O 1
ATOM 692 N N . THR A 1 85 ? -11.865 2.163 -0.351 1.00 84.19 85 THR A N 1
ATOM 693 C CA . THR A 1 85 ? -11.683 0.807 -0.895 1.00 84.19 85 THR A CA 1
ATOM 694 C C . THR A 1 85 ? -10.521 0.065 -0.234 1.00 84.19 85 THR A C 1
ATOM 696 O O . THR A 1 85 ? -10.336 -1.136 -0.450 1.00 84.19 85 THR A O 1
ATOM 699 N N . GLY A 1 86 ? -9.735 0.770 0.585 1.00 85.88 86 GLY A N 1
ATOM 700 C CA . GLY A 1 86 ? -8.473 0.279 1.119 1.00 85.88 86 GLY A CA 1
ATOM 701 C C . GLY A 1 86 ? -7.464 -0.009 0.011 1.00 85.88 86 GLY A C 1
ATOM 702 O O . GLY A 1 86 ? -6.673 -0.939 0.155 1.00 85.88 86 GLY A O 1
ATOM 703 N N . SER A 1 87 ? -7.520 0.708 -1.116 1.00 87.75 87 SER A N 1
ATOM 704 C CA . SER A 1 87 ? -6.593 0.479 -2.224 1.00 87.75 87 SER A CA 1
ATOM 705 C C . SER A 1 87 ? -5.264 1.179 -1.964 1.00 87.75 87 SER A C 1
ATOM 707 O O . SER A 1 87 ? -5.176 2.402 -2.040 1.00 87.75 87 SER A O 1
ATOM 709 N N . TRP A 1 88 ? -4.205 0.412 -1.729 1.00 89.25 88 TRP A N 1
ATOM 710 C CA . TRP A 1 88 ? -2.829 0.901 -1.695 1.00 89.25 88 TRP A CA 1
ATOM 711 C C . TRP A 1 88 ? -2.176 0.731 -3.066 1.00 89.25 88 TRP A C 1
ATOM 713 O O . TRP A 1 88 ? -1.989 -0.391 -3.544 1.00 89.25 88 TRP A O 1
ATOM 723 N N . VAL A 1 89 ? -1.816 1.848 -3.699 1.00 87.19 89 VAL A N 1
ATOM 724 C CA . VAL A 1 89 ? -1.205 1.866 -5.029 1.00 87.19 89 VAL A CA 1
ATOM 725 C C . VAL A 1 89 ? 0.268 2.243 -4.933 1.00 87.19 89 VAL A C 1
ATOM 727 O O . VAL A 1 89 ? 0.640 3.267 -4.358 1.00 87.19 89 VAL A O 1
ATOM 730 N N . PHE A 1 90 ? 1.128 1.433 -5.547 1.00 87.31 90 PHE A N 1
ATOM 731 C CA . PHE A 1 90 ? 2.561 1.702 -5.633 1.00 87.31 90 PHE A CA 1
ATOM 732 C C . PHE A 1 90 ? 3.162 1.182 -6.941 1.00 87.31 90 PHE A C 1
ATOM 734 O O . PHE A 1 90 ? 2.635 0.278 -7.584 1.00 87.31 90 PHE A O 1
ATOM 741 N N . LYS A 1 91 ? 4.290 1.757 -7.356 1.00 83.75 91 LYS A N 1
ATOM 742 C CA . LYS A 1 91 ? 5.045 1.362 -8.550 1.00 83.75 91 LYS A CA 1
ATOM 743 C C . LYS A 1 91 ? 6.331 0.653 -8.152 1.00 83.75 91 LYS A C 1
ATOM 745 O O . LYS A 1 91 ? 7.084 1.162 -7.328 1.00 83.75 91 LYS A O 1
ATOM 750 N N . VAL A 1 92 ? 6.610 -0.487 -8.769 1.00 79.12 92 VAL A N 1
ATOM 751 C CA . VAL A 1 92 ? 7.871 -1.225 -8.615 1.00 79.12 92 VAL A CA 1
ATOM 752 C C . VAL A 1 92 ? 8.673 -1.134 -9.902 1.00 79.12 92 VAL A C 1
ATOM 754 O O . VAL A 1 92 ? 8.094 -1.155 -10.987 1.00 79.12 92 VAL A O 1
ATOM 757 N N . ASP A 1 93 ? 9.998 -1.037 -9.796 1.00 72.94 93 ASP A N 1
ATOM 758 C CA . ASP A 1 93 ? 10.862 -1.055 -10.980 1.00 72.94 93 ASP A CA 1
ATOM 759 C C . ASP A 1 93 ? 11.082 -2.481 -11.517 1.00 72.94 93 ASP A C 1
ATOM 761 O O . ASP A 1 93 ? 11.269 -2.657 -12.720 1.00 72.94 93 ASP A O 1
ATOM 765 N N . HIS A 1 94 ? 11.034 -3.496 -10.644 1.00 68.25 94 HIS A N 1
ATOM 766 C CA . HIS A 1 94 ? 11.193 -4.910 -10.996 1.00 68.25 94 HIS A CA 1
ATOM 767 C C . HIS A 1 94 ? 10.643 -5.845 -9.900 1.00 68.25 94 HIS A C 1
ATOM 769 O O . HIS A 1 94 ? 10.715 -5.541 -8.706 1.00 68.25 94 HIS A O 1
ATOM 775 N N . PHE A 1 95 ? 10.151 -7.028 -10.286 1.00 62.09 95 PHE A N 1
ATOM 776 C CA . PHE A 1 95 ? 9.721 -8.077 -9.349 1.00 62.09 95 PHE A CA 1
ATOM 777 C C . PHE A 1 95 ? 10.885 -9.045 -9.064 1.00 62.09 95 PHE A C 1
ATOM 779 O O . PHE A 1 95 ? 11.012 -10.134 -9.641 1.00 62.09 95 PHE A O 1
ATOM 786 N N . SER A 1 96 ? 11.777 -8.651 -8.152 1.00 53.03 96 SER A N 1
ATOM 787 C CA . SER A 1 96 ? 12.909 -9.479 -7.700 1.00 53.03 96 SER A CA 1
ATOM 788 C C . SER A 1 96 ? 12.458 -10.616 -6.775 1.00 53.03 96 SER A C 1
ATOM 790 O O . SER A 1 96 ? 12.579 -10.493 -5.559 1.00 53.03 96 SER A O 1
ATOM 792 N N . LYS A 1 97 ? 11.917 -11.694 -7.363 1.00 47.38 97 LYS A N 1
ATOM 793 C CA . LYS A 1 97 ? 11.593 -13.054 -6.850 1.00 47.38 97 LYS A CA 1
ATOM 794 C C . LYS A 1 97 ? 11.552 -13.267 -5.325 1.00 47.38 97 LYS A C 1
ATOM 796 O O . LYS A 1 97 ? 10.483 -13.499 -4.784 1.00 47.38 97 LYS A O 1
ATOM 801 N N . TYR A 1 98 ? 12.678 -13.156 -4.624 1.00 48.06 98 TYR A N 1
ATOM 802 C CA . TYR A 1 98 ? 12.773 -13.472 -3.190 1.00 48.06 98 TYR A CA 1
ATOM 803 C C . TYR A 1 98 ? 12.784 -12.244 -2.278 1.00 48.06 98 TYR A C 1
ATOM 805 O O . TYR A 1 98 ? 12.371 -12.310 -1.120 1.00 48.06 98 TYR A O 1
ATOM 813 N N . GLY A 1 99 ? 13.232 -11.101 -2.795 1.00 55.34 99 GLY A N 1
ATOM 814 C CA . GLY A 1 99 ? 13.335 -9.880 -2.010 1.00 55.34 99 GLY A CA 1
ATOM 815 C C . GLY A 1 99 ? 11.971 -9.252 -1.759 1.00 55.34 99 GLY A C 1
ATOM 816 O O . GLY A 1 99 ? 11.735 -8.740 -0.672 1.00 55.34 99 GLY A O 1
ATOM 817 N N . TRP A 1 100 ? 11.083 -9.269 -2.750 1.00 62.56 100 TRP A N 1
ATOM 818 C CA . TRP A 1 100 ? 9.790 -8.591 -2.654 1.00 62.56 100 TRP A CA 1
ATOM 819 C C . TRP A 1 100 ? 8.812 -9.350 -1.741 1.00 62.56 100 TRP A C 1
ATOM 821 O O . TRP A 1 100 ? 8.278 -8.748 -0.816 1.00 62.56 100 TRP A O 1
ATOM 831 N N . MET A 1 101 ? 8.665 -10.672 -1.900 1.00 58.47 101 MET A N 1
ATOM 832 C CA . MET A 1 101 ? 7.736 -11.480 -1.097 1.00 58.47 101 MET A CA 1
ATOM 833 C C . MET A 1 101 ? 8.162 -11.552 0.377 1.00 58.47 101 MET A C 1
ATOM 835 O O . MET A 1 101 ? 7.350 -11.347 1.281 1.00 58.47 101 MET A O 1
ATOM 839 N N . THR A 1 102 ? 9.462 -11.738 0.638 1.00 59.66 102 THR A N 1
ATOM 840 C CA . THR A 1 102 ? 10.014 -11.730 2.004 1.00 59.66 102 THR A CA 1
ATOM 841 C C . THR A 1 102 ? 9.835 -10.367 2.673 1.00 59.66 102 THR A C 1
ATOM 843 O O . THR A 1 102 ? 9.440 -10.288 3.840 1.00 59.66 102 THR A O 1
ATOM 846 N N . ARG A 1 103 ? 10.082 -9.272 1.939 1.00 67.56 103 ARG A N 1
ATOM 847 C CA . ARG A 1 103 ? 9.881 -7.916 2.464 1.00 67.56 103 ARG A CA 1
ATOM 848 C C . ARG A 1 103 ? 8.405 -7.611 2.690 1.00 67.56 103 ARG A C 1
ATOM 850 O O . ARG A 1 103 ? 8.096 -7.000 3.707 1.00 67.56 103 ARG A O 1
ATOM 857 N N . MET A 1 104 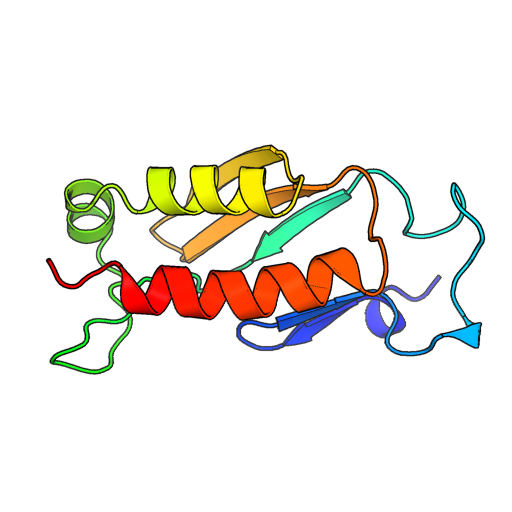? 7.506 -8.089 1.831 1.00 68.56 104 MET A N 1
ATOM 858 C CA . MET A 1 104 ? 6.070 -7.846 1.957 1.00 68.56 104 MET A CA 1
ATOM 859 C C . MET A 1 104 ? 5.458 -8.583 3.155 1.00 68.56 104 MET A C 1
ATOM 861 O O . MET A 1 104 ? 4.746 -7.956 3.932 1.00 68.56 104 MET A O 1
ATOM 865 N N . ARG A 1 105 ? 5.823 -9.851 3.411 1.00 66.31 105 ARG A N 1
ATOM 866 C CA . ARG A 1 105 ? 5.385 -10.565 4.634 1.00 66.31 105 ARG A CA 1
ATOM 867 C C . ARG A 1 105 ? 5.875 -9.875 5.908 1.00 66.31 105 ARG A C 1
ATOM 869 O O . ARG A 1 105 ? 5.101 -9.670 6.840 1.00 66.31 105 ARG A O 1
ATOM 876 N N . LYS A 1 106 ? 7.150 -9.466 5.940 1.00 67.94 106 LYS A N 1
ATOM 877 C CA . LYS A 1 106 ? 7.721 -8.732 7.084 1.00 67.94 106 LYS A CA 1
ATOM 878 C C . LYS A 1 106 ? 7.035 -7.379 7.290 1.00 67.94 106 LYS A C 1
ATOM 880 O O . LYS A 1 106 ? 6.833 -6.948 8.419 1.00 67.94 106 LYS A O 1
ATOM 885 N N . MET A 1 107 ? 6.683 -6.710 6.202 1.00 73.12 107 MET A N 1
ATOM 886 C CA . MET A 1 107 ? 6.002 -5.423 6.215 1.00 73.12 107 MET A CA 1
ATOM 887 C C . MET A 1 107 ? 4.570 -5.512 6.693 1.00 73.12 107 MET A C 1
ATOM 889 O O . MET A 1 107 ? 4.172 -4.679 7.497 1.00 73.12 107 MET A O 1
ATOM 893 N N . TRP A 1 108 ? 3.838 -6.533 6.253 1.00 70.00 108 TRP A N 1
ATOM 894 C CA . TRP A 1 108 ? 2.479 -6.767 6.712 1.00 70.00 108 TRP A CA 1
ATOM 895 C C . TRP A 1 108 ? 2.448 -6.943 8.234 1.00 70.00 108 TRP A C 1
ATOM 897 O O . TRP A 1 108 ? 1.694 -6.263 8.922 1.00 70.00 108 TRP A O 1
ATOM 907 N N . GLY A 1 109 ? 3.373 -7.743 8.777 1.00 67.81 109 GLY A N 1
ATOM 908 C CA . GLY A 1 109 ? 3.532 -7.874 10.228 1.00 67.81 109 GLY A CA 1
ATOM 909 C C . GLY A 1 109 ? 3.919 -6.566 10.932 1.00 67.81 109 GLY A C 1
ATOM 910 O O . GLY A 1 109 ? 3.520 -6.341 12.069 1.00 67.81 109 GLY A O 1
ATOM 911 N N . LEU A 1 110 ? 4.674 -5.672 10.281 1.00 66.50 110 LEU A N 1
ATOM 912 C CA . LEU A 1 110 ? 5.020 -4.360 10.847 1.00 66.50 110 LEU A CA 1
ATOM 913 C C . LEU A 1 110 ? 3.854 -3.368 10.819 1.00 66.50 110 LEU A C 1
ATOM 915 O O . LEU A 1 110 ? 3.749 -2.565 11.744 1.00 66.50 110 LEU A O 1
ATOM 919 N N . LEU A 1 111 ? 3.022 -3.403 9.775 1.00 66.75 111 LEU A N 1
ATOM 920 C CA . LEU A 1 111 ? 1.812 -2.589 9.687 1.00 66.75 111 LEU A CA 1
ATOM 921 C C . LEU A 1 111 ? 0.824 -3.023 10.777 1.00 66.75 111 LEU A C 1
ATOM 923 O O . LEU A 1 111 ? 0.437 -2.190 11.584 1.00 66.75 111 LEU A O 1
ATOM 927 N N . ASP A 1 112 ? 0.570 -4.327 10.920 1.00 66.12 112 ASP A N 1
ATOM 928 C CA . ASP A 1 112 ? -0.320 -4.861 11.964 1.00 66.12 112 ASP A CA 1
ATOM 929 C C . ASP A 1 112 ? 0.210 -4.601 13.402 1.00 66.12 112 ASP A C 1
ATOM 931 O O . ASP A 1 112 ? -0.558 -4.465 14.359 1.00 66.12 112 ASP A O 1
ATOM 935 N N . CYS A 1 113 ? 1.534 -4.511 13.597 1.00 57.97 113 CYS A N 1
ATOM 936 C CA . CYS A 1 113 ? 2.129 -4.282 14.918 1.00 57.97 113 CYS A CA 1
ATOM 937 C C . CYS A 1 113 ? 2.116 -2.814 15.376 1.00 57.97 113 CYS A C 1
ATOM 939 O O . CYS A 1 113 ? 2.025 -2.586 16.586 1.00 57.97 113 CYS A O 1
ATOM 941 N N . LYS A 1 114 ? 2.211 -1.829 14.470 1.00 53.06 114 LYS A N 1
ATOM 942 C CA . LYS A 1 114 ? 2.472 -0.417 14.823 1.00 53.06 114 LYS A CA 1
ATOM 943 C C . LYS A 1 114 ? 1.255 0.410 15.248 1.00 53.06 114 LYS A C 1
ATOM 945 O O . LYS A 1 114 ? 1.449 1.501 15.769 1.00 53.06 114 LYS A O 1
ATOM 950 N N . ASP A 1 115 ? 0.039 -0.099 15.106 1.00 52.69 115 ASP A N 1
ATOM 951 C CA . ASP A 1 115 ? -1.189 0.647 15.430 1.00 52.69 115 ASP A CA 1
ATOM 952 C C . ASP A 1 115 ? -1.616 0.531 16.908 1.00 52.69 115 ASP A C 1
ATOM 954 O O . ASP A 1 115 ? -2.798 0.475 17.225 1.00 52.69 115 ASP A O 1
ATOM 958 N N . GLY A 1 116 ? -0.656 0.437 17.835 1.00 47.47 116 GLY A N 1
ATOM 959 C CA . GLY A 1 116 ? -0.933 0.260 19.266 1.00 47.47 116 GLY A CA 1
ATOM 960 C C . GLY A 1 116 ? 0.067 0.968 20.169 1.00 47.47 116 GLY A C 1
ATOM 961 O O . GLY A 1 116 ? 0.728 0.314 20.974 1.00 47.47 116 GLY A O 1
ATOM 962 N N . SER A 1 117 ? 0.221 2.278 20.009 1.00 34.69 117 SER A N 1
ATOM 963 C CA . SER A 1 117 ? 0.953 3.143 20.942 1.00 34.69 117 SER A CA 1
ATOM 964 C C . SER A 1 117 ? 0.239 4.475 21.059 1.00 34.69 117 SER A C 1
ATOM 966 O O . SER A 1 117 ? -0.183 4.976 19.994 1.00 34.69 117 SER A O 1
#

Secondary structure (DSSP, 8-state):
--GGGTEEEETTEEEE-S-GGG-PPTTSTT-S-EEEEE-S---EETTTTEE---HHHHHHTTHHHHHHHHHHHHTEEEEEEETTTTEEEEEES---HHHHHHHHHHHHHHHHHHS--

Sequence (117 aa):
MNLDEIVFIRHKEVTVYPDDELKPPLGEGLNRKAQVTLDKVWPIDKAQRQPITDPERLLAMNYEDKLEKASIKLGARFVEYRPETGSWVFKVDHFSKYGWMTRMRKMWGLLDCKDGS

Organism: Caligus rogercresseyi (NCBI:txid217165)

InterPro domains:
  IPR007230 Nuclear pore complex protein Nup98-Nup96-like, autopeptidase S59 domain [PF04096] (3-99)
  IPR007230 Nuclear p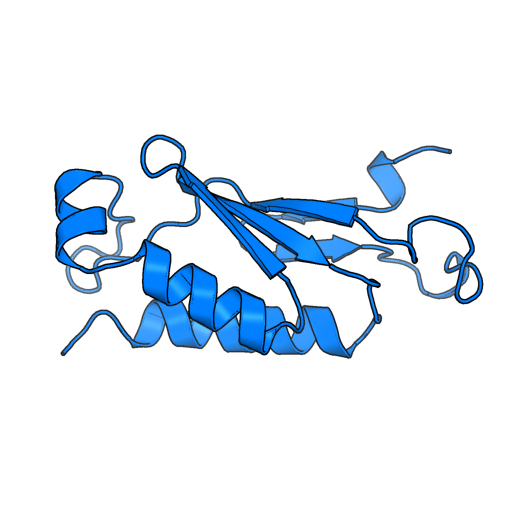ore complex protein Nup98-Nup96-like, autopeptidase S59 domain [PS51434] (1-95)
  IPR036903 Nuclear pore complex protein Nup98-Nup96-like, autopeptidase S59 domain superfamily [G3DSA:3.30.1610.10] (1-102)
  IPR036903 Nuclear pore complex protein Nup98-Nup96-like, autopeptidase S59 domain superfamily [SSF82215] (2-100)
  IPR037665 Nucleoporin peptidase S59-like [PTHR23198] (2-99)